Protein AF-A0A0N4ZGE1-F1 (afdb_monomer_lite)

Sequence (166 aa):
MYSKNNKDTIVAKNNFSHLYQQMIGQRRIVGFNDFKLVNLHYCNYTCSLEMRNKIKCYRSGYQNPNRCYECICPFPYTGDFCESFHGNTGYYYCPDREVIALNHEKLLYFSRPYQCFTLIRAINENDTIWVSVKVTWLSNRSPCSRGDNMFEVQYKKDHGVMGLCF

InterPro domains:
  IPR001506 Peptidase M12A [PS51864] (1-44)

Organism: Parastrongyloides trichosuri (NCBI:txid131310)

Radius of gyration: 18.35 Å; chains: 1; bounding box: 43×45×44 Å

Secondary structure (DSSP, 8-state):
---SSSS-SS---STTHHHHHHHTT--SS--HHHHHHHHHHHSTTSS-TTTTTTSPPPTT-EEETTEEEEEEPPTTEESTTS-EEPPPS-TTTSPPSEEE--SS-------SS-----EEE-SSTTPPPP-----------SS--SSSS--EE--SS-TTS--EE-

Foldseek 3Di:
DDDPVPDDPDFADDPPRVLVVQQPPDDPDDQLVVVVVVCCVPQQPLDDPVLRPPAAAPLQWDQDSVHSQATDEAPQFDDRRSPHGDDKPDVVQFFDQEAEADPDDDDGGHDDFIDHHHDYHYPDPPDDHDDDDDDAPFDDDGSFDDDTGWDFDDDDPRSSGTGRID

pLDDT: mean 92.55, std 4.7, range [64.69, 98.0]

Structure (mmCIF, N/CA/C/O backbone):
data_AF-A0A0N4ZGE1-F1
#
_entry.id   AF-A0A0N4ZGE1-F1
#
loop_
_atom_site.group_PDB
_atom_site.id
_atom_site.type_symbol
_atom_site.label_atom_id
_atom_site.label_alt_id
_atom_site.label_comp_id
_atom_site.label_asym_id
_atom_site.label_entity_id
_atom_site.label_seq_id
_atom_site.pdbx_PDB_ins_code
_atom_site.Cartn_x
_atom_site.Cartn_y
_atom_site.Cartn_z
_atom_site.occupancy
_atom_site.B_iso_or_equiv
_atom_site.auth_seq_id
_atom_site.auth_comp_id
_atom_site.auth_asym_id
_atom_site.auth_atom_id
_atom_site.pdbx_PDB_model_num
ATOM 1 N N . MET A 1 1 ? -12.496 -22.230 -9.422 1.00 64.69 1 MET A N 1
ATOM 2 C CA . MET A 1 1 ? -13.437 -21.709 -10.434 1.00 64.69 1 MET A CA 1
ATOM 3 C C . MET A 1 1 ? -13.980 -22.896 -11.195 1.00 64.69 1 MET A C 1
ATOM 5 O O . MET A 1 1 ? -13.201 -23.787 -11.504 1.00 64.69 1 MET A O 1
ATOM 9 N N . TYR A 1 2 ? -15.289 -22.943 -11.419 1.00 81.31 2 TYR A N 1
ATOM 10 C CA . TYR A 1 2 ? -15.923 -24.033 -12.155 1.00 81.31 2 TYR A CA 1
ATOM 11 C C . TYR A 1 2 ? -16.158 -23.567 -13.588 1.00 81.31 2 TYR A C 1
ATOM 13 O O . TYR A 1 2 ? -16.883 -22.600 -13.791 1.00 81.31 2 TYR A O 1
ATOM 21 N N . SER A 1 3 ? -15.537 -24.231 -14.561 1.00 91.56 3 SER A N 1
ATOM 22 C CA . SER A 1 3 ? -15.725 -23.957 -15.987 1.00 91.56 3 SER A CA 1
ATOM 23 C C . SER A 1 3 ? -16.209 -25.221 -16.683 1.00 91.56 3 SER A C 1
ATOM 25 O O . SER A 1 3 ? -15.667 -26.299 -16.456 1.00 91.56 3 SER A O 1
ATOM 27 N N . LYS A 1 4 ? -17.232 -25.096 -17.532 1.00 90.19 4 LYS A N 1
ATOM 28 C CA . LYS A 1 4 ? -17.777 -26.224 -18.304 1.00 90.19 4 LYS A CA 1
ATOM 29 C C . LYS A 1 4 ? -16.936 -26.543 -19.547 1.00 90.19 4 LYS A C 1
ATOM 31 O O . LYS A 1 4 ? -17.021 -27.641 -20.080 1.00 90.19 4 LYS A O 1
ATOM 36 N N . ASN A 1 5 ? -16.155 -25.579 -20.031 1.00 93.25 5 ASN A N 1
ATOM 37 C CA . ASN A 1 5 ? -15.433 -25.648 -21.305 1.00 93.25 5 ASN A CA 1
ATOM 38 C C . ASN A 1 5 ? -13.966 -25.199 -21.185 1.00 93.25 5 ASN A C 1
ATOM 40 O O . ASN A 1 5 ? -13.368 -24.813 -22.186 1.00 93.25 5 ASN A O 1
ATOM 44 N N . ASN A 1 6 ? -13.412 -25.207 -19.967 1.00 86.38 6 ASN A N 1
ATOM 45 C CA . ASN A 1 6 ? -12.057 -24.746 -19.638 1.00 86.38 6 ASN A CA 1
ATOM 46 C C . ASN A 1 6 ? -11.741 -23.290 -20.029 1.00 86.38 6 ASN A C 1
ATOM 48 O O . ASN A 1 6 ? -10.580 -22.895 -20.000 1.00 86.38 6 ASN A O 1
ATOM 52 N N . LYS A 1 7 ? -12.746 -22.474 -20.372 1.00 90.38 7 LYS A N 1
ATOM 53 C CA . LYS A 1 7 ? -12.568 -21.029 -20.565 1.00 90.38 7 LYS A CA 1
ATOM 54 C C . LYS A 1 7 ? -12.675 -20.297 -19.235 1.00 90.38 7 LYS A C 1
ATOM 56 O O . LYS A 1 7 ? -13.365 -20.767 -18.323 1.00 90.38 7 LYS A O 1
ATOM 61 N N . ASP A 1 8 ? -12.045 -19.129 -19.163 1.00 89.38 8 ASP A N 1
ATOM 62 C CA . ASP A 1 8 ? -12.188 -18.221 -18.031 1.00 89.38 8 ASP A CA 1
ATOM 63 C C . ASP A 1 8 ? -13.661 -17.865 -17.808 1.00 89.38 8 ASP A C 1
ATOM 65 O O . ASP A 1 8 ? -14.363 -17.416 -18.715 1.00 89.38 8 ASP A O 1
ATOM 69 N N . THR A 1 9 ? -14.132 -18.061 -16.577 1.00 93.19 9 THR A N 1
ATOM 70 C CA . THR A 1 9 ? -15.483 -17.662 -16.153 1.00 93.19 9 THR A CA 1
ATOM 71 C C . THR A 1 9 ? -15.503 -16.292 -15.485 1.00 93.19 9 THR A C 1
ATOM 73 O O . THR A 1 9 ? -16.560 -15.687 -15.343 1.00 93.19 9 THR A O 1
ATOM 76 N N . ILE A 1 10 ? -14.336 -15.808 -15.057 1.00 93.31 10 ILE A N 1
ATOM 77 C CA . ILE A 1 10 ? -14.117 -14.475 -14.498 1.00 93.31 10 ILE A CA 1
ATOM 78 C C . ILE A 1 10 ? -12.950 -13.877 -15.272 1.00 93.31 10 ILE A C 1
ATOM 80 O O . ILE A 1 10 ? -11.889 -14.493 -15.340 1.00 93.31 10 ILE A O 1
ATOM 84 N N . VAL A 1 11 ? -13.158 -12.697 -15.855 1.00 94.25 11 VAL A N 1
ATOM 85 C CA . VAL A 1 11 ? -12.166 -12.025 -16.697 1.00 94.25 11 VAL A CA 1
ATOM 86 C C . VAL A 1 11 ? -11.897 -10.629 -16.152 1.00 94.25 11 VAL A C 1
ATOM 88 O O . VAL A 1 11 ? -12.814 -9.812 -16.029 1.00 94.25 11 VAL A O 1
ATOM 91 N N . ALA A 1 12 ? -10.636 -10.348 -15.839 1.00 94.62 12 ALA A N 1
ATOM 92 C CA . ALA A 1 12 ? -10.167 -9.018 -15.491 1.00 94.62 12 ALA A CA 1
ATOM 93 C C . ALA A 1 12 ? -10.249 -8.085 -16.710 1.00 94.62 12 ALA A C 1
ATOM 95 O O . ALA A 1 12 ? -9.907 -8.457 -17.832 1.00 94.62 12 ALA A O 1
ATOM 96 N N . LYS A 1 13 ? -10.691 -6.844 -16.491 1.00 94.25 13 LYS A N 1
ATOM 97 C CA . LYS A 1 13 ? -10.825 -5.814 -17.534 1.00 94.25 13 LYS A CA 1
ATOM 98 C C . LYS A 1 13 ? -9.913 -4.620 -17.248 1.00 94.25 13 LYS A C 1
ATOM 100 O O . LYS A 1 13 ? -9.474 -4.440 -16.114 1.00 94.25 13 LYS A O 1
ATOM 105 N N . ASN A 1 14 ? -9.727 -3.773 -18.262 1.00 92.62 14 ASN A N 1
ATOM 106 C CA . ASN A 1 14 ? -8.955 -2.521 -18.237 1.00 92.62 14 ASN A CA 1
ATOM 107 C C . ASN A 1 14 ? -7.428 -2.716 -18.198 1.00 92.62 14 ASN A C 1
ATOM 109 O O . ASN A 1 14 ? -6.916 -3.802 -18.469 1.00 92.62 14 ASN A O 1
ATOM 113 N N . ASN A 1 15 ? -6.701 -1.630 -17.917 1.00 92.44 15 ASN A N 1
ATOM 114 C CA . ASN A 1 15 ? -5.241 -1.614 -17.859 1.00 92.44 15 ASN A CA 1
ATOM 115 C C . ASN A 1 15 ? -4.714 -2.702 -16.920 1.00 92.44 15 ASN A C 1
ATOM 117 O O . ASN A 1 15 ? -5.232 -2.888 -15.817 1.00 92.44 15 ASN A O 1
ATOM 121 N N . PHE A 1 16 ? -3.663 -3.388 -17.373 1.00 94.19 16 PHE A N 1
ATOM 122 C CA . PHE A 1 16 ? -3.015 -4.486 -16.652 1.00 94.19 16 PHE A CA 1
ATOM 123 C C . PHE A 1 16 ? -3.927 -5.699 -16.387 1.00 94.19 16 PHE A C 1
ATOM 125 O O . PHE A 1 16 ? -3.658 -6.486 -15.480 1.00 94.19 16 PHE A O 1
ATOM 132 N N . SER A 1 17 ? -4.986 -5.892 -17.187 1.00 94.88 17 SER A N 1
ATOM 133 C CA . SER A 1 17 ? -5.904 -7.037 -17.071 1.00 94.88 17 SER A CA 1
ATOM 134 C C . SER A 1 17 ? -5.193 -8.389 -17.042 1.00 94.88 17 SER A C 1
ATOM 136 O O . SER A 1 17 ? -5.579 -9.245 -16.259 1.00 94.88 17 SER A O 1
ATOM 138 N N . HIS A 1 18 ? -4.134 -8.576 -17.833 1.00 92.19 18 HIS A N 1
ATOM 139 C CA . HIS A 1 18 ? -3.357 -9.819 -17.854 1.00 92.19 18 HIS A CA 1
ATOM 140 C C . HIS A 1 18 ? -2.697 -10.136 -16.498 1.00 92.19 18 HIS A C 1
ATOM 142 O O . HIS A 1 18 ? -2.732 -11.287 -16.073 1.00 92.19 18 HIS A O 1
ATOM 148 N N . LEU A 1 19 ? -2.171 -9.129 -15.787 1.00 92.94 19 LEU A N 1
ATOM 149 C CA . LEU A 1 19 ? -1.622 -9.298 -14.433 1.00 92.94 19 LEU A CA 1
ATOM 150 C C . LEU A 1 19 ? -2.744 -9.544 -13.423 1.00 92.94 19 LEU A C 1
ATOM 152 O O . LEU A 1 19 ? -2.682 -10.478 -12.629 1.00 92.94 19 LEU A O 1
ATOM 156 N N . TYR A 1 20 ? -3.824 -8.760 -13.494 1.00 94.06 20 TYR A N 1
ATOM 157 C CA . TYR A 1 20 ? -4.969 -8.945 -12.603 1.00 94.06 20 TYR A CA 1
ATOM 158 C C . TYR A 1 20 ? -5.631 -10.315 -12.763 1.00 94.06 20 TYR A C 1
ATOM 160 O O . TYR A 1 20 ? -6.035 -10.910 -11.765 1.00 94.06 20 TYR A O 1
ATOM 168 N N . GLN A 1 21 ? -5.697 -10.849 -13.983 1.00 94.00 21 GLN A N 1
ATOM 169 C CA . GLN A 1 21 ? -6.219 -12.188 -14.251 1.00 94.00 21 GLN A CA 1
ATOM 170 C C . GLN A 1 21 ? -5.431 -13.253 -13.481 1.00 94.00 21 GLN A C 1
ATOM 172 O O . GLN A 1 21 ? -6.023 -14.177 -12.930 1.00 94.00 21 GLN A O 1
ATOM 177 N N . GLN A 1 22 ? -4.110 -13.088 -13.379 1.00 91.75 22 GLN A N 1
ATOM 178 C CA . GLN A 1 22 ? -3.232 -13.998 -12.645 1.00 91.75 22 GLN A CA 1
ATOM 179 C C . GLN A 1 22 ? -3.328 -13.842 -11.121 1.00 91.75 22 GLN A C 1
ATOM 181 O O . GLN A 1 22 ? -2.823 -14.701 -10.407 1.00 91.75 22 GLN A O 1
ATOM 186 N N . MET A 1 23 ? -3.964 -12.790 -10.599 1.00 92.56 23 MET A N 1
ATOM 187 C CA . MET A 1 23 ? -4.118 -12.556 -9.153 1.00 92.56 23 MET A CA 1
ATOM 188 C C . MET A 1 23 ? -5.442 -13.097 -8.587 1.00 92.56 23 MET A C 1
ATOM 190 O O . MET A 1 23 ? -5.555 -13.358 -7.386 1.00 92.56 23 MET A O 1
ATOM 194 N N . ILE A 1 24 ? -6.469 -13.247 -9.430 1.00 92.31 24 ILE A N 1
ATOM 195 C CA . ILE A 1 24 ? -7.812 -13.655 -8.998 1.00 92.31 24 ILE A CA 1
ATOM 196 C C . ILE A 1 24 ? -7.790 -15.094 -8.462 1.00 92.31 24 ILE A C 1
ATOM 198 O O . ILE A 1 24 ? -7.231 -16.005 -9.065 1.00 92.31 24 ILE A O 1
ATOM 202 N N . GLY A 1 25 ? -8.469 -15.316 -7.334 1.00 90.44 25 GLY A N 1
ATOM 203 C CA . GLY A 1 25 ? -8.665 -16.654 -6.769 1.00 90.44 25 GLY A CA 1
ATOM 204 C C . GLY A 1 25 ? -7.545 -17.144 -5.850 1.00 90.44 25 GLY A C 1
ATOM 205 O O . GLY A 1 25 ? -7.553 -18.319 -5.478 1.00 90.44 25 GLY A O 1
ATOM 206 N N . GLN A 1 26 ? -6.611 -16.273 -5.454 1.00 90.00 26 GLN A N 1
ATOM 207 C CA . GLN A 1 26 ? -5.633 -16.594 -4.415 1.00 90.00 26 GLN A CA 1
ATOM 208 C C . GLN A 1 26 ? -6.300 -16.942 -3.077 1.00 90.00 26 GLN A C 1
ATOM 210 O O . GLN A 1 26 ? -7.352 -16.408 -2.731 1.00 90.00 26 GLN A O 1
ATOM 215 N N . ARG A 1 27 ? -5.679 -17.866 -2.335 1.00 90.44 27 ARG A N 1
ATOM 216 C CA . ARG A 1 27 ? -6.163 -18.377 -1.037 1.00 90.44 27 ARG A CA 1
ATOM 217 C C . ARG A 1 27 ? -5.106 -18.296 0.066 1.00 90.44 27 ARG A C 1
ATOM 219 O O . ARG A 1 27 ? -5.261 -18.924 1.106 1.00 90.44 27 ARG A O 1
ATOM 226 N N . ARG A 1 28 ? -3.994 -17.602 -0.191 1.00 88.62 28 ARG A N 1
ATOM 227 C CA . ARG A 1 28 ? -2.846 -17.554 0.727 1.00 88.62 28 ARG A CA 1
ATOM 228 C C . ARG A 1 28 ? -3.053 -16.522 1.823 1.00 88.62 28 ARG A C 1
ATOM 230 O O . ARG A 1 28 ? -2.665 -16.761 2.959 1.00 88.62 28 ARG A O 1
ATOM 237 N N . ILE A 1 29 ? -3.663 -15.394 1.475 1.00 88.75 29 ILE A N 1
ATOM 238 C CA . ILE A 1 29 ? -3.946 -14.299 2.398 1.00 88.75 29 ILE A CA 1
ATOM 239 C C . ILE A 1 29 ? -5.396 -13.854 2.247 1.00 88.75 29 ILE A C 1
ATOM 241 O O . ILE A 1 29 ? -5.962 -13.899 1.158 1.00 88.75 29 ILE A O 1
ATOM 245 N N . VAL A 1 30 ? -6.013 -13.406 3.332 1.00 91.38 30 VAL A N 1
ATOM 246 C CA . VAL A 1 30 ? -7.328 -12.759 3.259 1.00 91.38 30 VAL A CA 1
ATOM 247 C C . VAL A 1 30 ? -7.140 -11.323 2.763 1.00 91.38 30 VAL A C 1
ATOM 249 O O . VAL A 1 30 ? -6.162 -10.662 3.123 1.00 91.38 30 VAL A O 1
ATOM 252 N N . GLY A 1 31 ? -8.057 -10.835 1.925 1.00 93.00 31 GLY A N 1
ATOM 253 C CA . GLY A 1 31 ? -8.032 -9.454 1.460 1.00 93.00 31 GLY A CA 1
ATOM 254 C C . GLY A 1 31 ? -8.245 -8.480 2.618 1.00 93.00 31 GLY A C 1
ATOM 255 O O . GLY A 1 31 ? -9.150 -8.649 3.434 1.00 93.00 31 GLY A O 1
ATOM 256 N N . PHE A 1 32 ? -7.434 -7.424 2.687 1.00 96.38 32 PHE A N 1
ATOM 257 C CA . PHE A 1 32 ? -7.574 -6.414 3.740 1.00 96.38 32 PHE A CA 1
ATOM 258 C C . PHE A 1 32 ? -8.968 -5.770 3.733 1.00 96.38 32 PHE A C 1
ATOM 260 O O . PHE A 1 32 ? -9.580 -5.609 4.787 1.00 96.38 32 PHE A O 1
ATOM 267 N N . ASN A 1 33 ? -9.495 -5.461 2.544 1.00 96.38 33 ASN A N 1
ATOM 268 C CA . ASN A 1 33 ? -10.833 -4.894 2.399 1.00 96.38 33 ASN A CA 1
ATOM 269 C C . ASN A 1 33 ? -11.952 -5.872 2.797 1.00 96.38 33 ASN A C 1
ATOM 271 O O . ASN A 1 33 ? -12.984 -5.413 3.279 1.00 96.38 33 ASN A O 1
ATOM 275 N N . ASP A 1 34 ? -11.740 -7.187 2.683 1.00 95.69 34 ASP A N 1
ATOM 276 C CA . ASP A 1 34 ? -12.707 -8.185 3.160 1.00 95.69 34 ASP A CA 1
ATOM 277 C C . ASP A 1 34 ? -12.787 -8.146 4.691 1.00 95.69 34 ASP A C 1
ATOM 279 O O . ASP A 1 34 ? -13.869 -8.008 5.262 1.00 95.69 34 ASP A O 1
ATOM 283 N N . PHE A 1 35 ? -11.632 -8.159 5.370 1.00 95.38 35 PHE A N 1
ATOM 284 C CA . PHE A 1 35 ? -11.577 -8.002 6.827 1.00 95.38 35 PHE A CA 1
ATOM 285 C C . PHE A 1 35 ? -12.137 -6.658 7.291 1.00 95.38 35 PHE A C 1
ATOM 287 O O . PHE A 1 35 ? -12.873 -6.603 8.276 1.00 95.38 35 PHE A O 1
ATOM 294 N N . LYS A 1 36 ? -11.814 -5.574 6.581 1.00 97.00 36 LYS A N 1
ATOM 295 C CA . LYS A 1 36 ? -12.354 -4.242 6.858 1.00 97.00 36 LYS A CA 1
ATOM 296 C C . LYS A 1 36 ? -13.875 -4.231 6.751 1.00 97.00 36 LYS A C 1
ATOM 298 O O . LYS A 1 36 ? -14.527 -3.716 7.650 1.00 97.00 36 LYS A O 1
ATOM 303 N N . LEU A 1 37 ? -14.443 -4.809 5.691 1.00 97.00 37 LEU A N 1
ATOM 304 C CA . LEU A 1 37 ? -15.890 -4.864 5.490 1.00 97.00 37 LEU A CA 1
ATOM 305 C C . LEU A 1 37 ? -16.583 -5.619 6.630 1.00 97.00 37 LEU A C 1
ATOM 307 O O . LEU A 1 37 ? -17.542 -5.109 7.203 1.00 97.00 37 LEU A O 1
ATOM 311 N N . VAL A 1 38 ? -16.066 -6.795 6.995 1.00 96.88 38 VAL A N 1
ATOM 312 C CA . VAL A 1 38 ? -16.603 -7.601 8.104 1.00 96.88 38 VAL A CA 1
ATOM 313 C C . VAL A 1 38 ? -16.532 -6.828 9.425 1.00 96.88 38 VAL A C 1
ATOM 315 O O . VAL A 1 38 ? -17.534 -6.733 10.131 1.00 96.88 38 VAL A O 1
ATOM 318 N N . ASN A 1 39 ? -15.389 -6.213 9.742 1.00 95.94 39 ASN A N 1
ATOM 319 C CA . ASN A 1 39 ? -15.230 -5.441 10.978 1.00 95.94 39 ASN A CA 1
ATOM 320 C C . ASN A 1 39 ? -16.126 -4.198 11.019 1.00 95.94 39 ASN A C 1
ATOM 322 O O . ASN A 1 39 ? -16.717 -3.907 12.054 1.00 95.94 39 ASN A O 1
ATOM 326 N N . LEU A 1 40 ? -16.281 -3.482 9.907 1.00 94.31 40 LEU A N 1
ATOM 327 C CA . LEU A 1 40 ? -17.201 -2.345 9.835 1.00 94.31 40 LEU A CA 1
ATOM 328 C C . LEU A 1 40 ? -18.671 -2.770 9.909 1.00 94.31 40 LEU A C 1
ATOM 330 O O . LEU A 1 40 ? -19.514 -1.957 10.270 1.00 94.31 40 LEU A O 1
ATOM 334 N N . HIS A 1 41 ? -18.999 -4.018 9.579 1.00 96.56 41 HIS A N 1
ATOM 335 C CA . HIS A 1 41 ? -20.363 -4.515 9.707 1.00 96.56 41 HIS A CA 1
ATOM 336 C C . HIS A 1 41 ? -20.684 -4.952 11.142 1.00 96.56 41 HIS A C 1
ATOM 338 O O . HIS A 1 41 ? -21.708 -4.551 11.689 1.00 96.56 41 HIS A O 1
ATOM 344 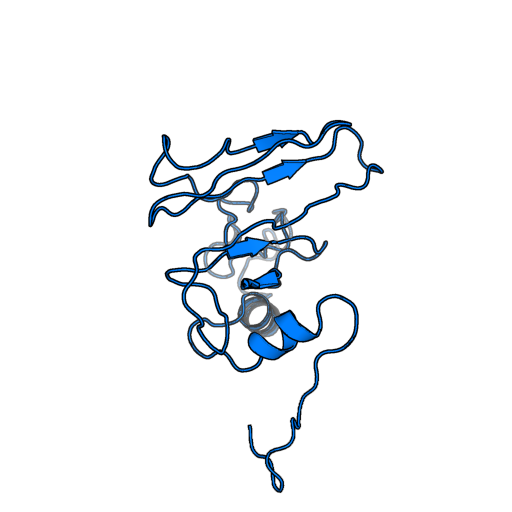N N . TYR A 1 42 ? -19.801 -5.733 11.771 1.00 96.44 42 TYR A N 1
ATOM 345 C CA . TYR A 1 42 ? -20.078 -6.348 13.075 1.00 96.44 42 TYR A CA 1
ATOM 346 C C . TYR A 1 42 ? -19.501 -5.587 14.276 1.00 96.44 42 TYR A C 1
ATOM 348 O O . TYR A 1 42 ? -20.043 -5.688 15.372 1.00 96.44 42 TYR A O 1
ATOM 356 N N . CYS A 1 43 ? -18.430 -4.812 14.092 1.00 95.31 43 CYS A N 1
ATOM 357 C CA . CYS A 1 43 ? -17.636 -4.244 15.190 1.00 95.31 43 CYS A CA 1
ATOM 358 C C . CYS A 1 43 ? -17.631 -2.704 15.219 1.00 95.31 43 CYS A C 1
ATOM 360 O O . CYS A 1 43 ? -16.902 -2.096 16.001 1.00 95.31 43 CYS A O 1
ATOM 362 N N . ASN A 1 44 ? -18.444 -2.044 14.389 1.00 88.94 44 ASN A N 1
ATOM 363 C CA . ASN A 1 44 ? -18.446 -0.578 14.257 1.00 88.94 44 ASN A CA 1
ATOM 364 C C . ASN A 1 44 ? -18.816 0.166 15.554 1.00 88.94 44 ASN A C 1
ATOM 366 O O . ASN A 1 44 ? -18.514 1.345 15.715 1.00 88.94 44 ASN A O 1
ATOM 370 N N . TYR A 1 45 ? -19.489 -0.521 16.478 1.00 92.81 45 TYR A N 1
ATOM 371 C CA . TYR A 1 45 ? -19.977 0.036 17.740 1.00 92.81 45 TYR A CA 1
ATOM 372 C C . TYR A 1 45 ? -19.207 -0.463 18.968 1.00 92.81 45 TYR A C 1
ATOM 374 O O . TYR A 1 45 ? -19.588 -0.124 20.085 1.00 92.81 45 TYR A O 1
ATOM 382 N N . THR A 1 46 ? -18.132 -1.239 18.780 1.00 94.62 46 THR A N 1
ATOM 383 C CA . THR A 1 46 ? -17.324 -1.773 19.889 1.00 94.62 46 THR A CA 1
ATOM 384 C C . THR A 1 46 ? -16.592 -0.662 20.640 1.00 94.62 46 THR A C 1
ATOM 386 O O . THR A 1 46 ? -16.483 -0.696 21.863 1.00 94.62 46 THR A O 1
ATOM 389 N N . CYS A 1 47 ? -16.136 0.366 19.924 1.00 94.69 47 CYS A N 1
ATOM 390 C CA . CYS A 1 47 ? -15.544 1.546 20.540 1.00 94.69 47 CYS A CA 1
ATOM 391 C C . CYS A 1 47 ? -16.606 2.453 21.176 1.00 94.69 47 CYS A C 1
ATOM 393 O O . CYS A 1 47 ? -17.707 2.638 20.637 1.00 94.69 47 CYS A O 1
ATOM 395 N N . SER A 1 48 ? -16.250 3.072 22.308 1.00 93.81 48 SER A N 1
ATOM 396 C CA . SER A 1 48 ? -17.124 4.022 23.001 1.00 93.81 48 SER A CA 1
ATOM 397 C C . SER A 1 48 ? -17.556 5.159 22.068 1.00 93.81 48 SER A C 1
ATOM 399 O O . SER A 1 48 ? -16.844 5.522 21.129 1.00 93.81 48 SER A O 1
ATOM 401 N N . LEU A 1 49 ? -18.738 5.733 22.321 1.00 91.12 49 LEU A N 1
ATOM 402 C CA . LEU A 1 49 ? -19.260 6.876 21.554 1.00 91.12 49 LEU A CA 1
ATOM 403 C C . LEU A 1 49 ? -18.238 8.011 21.447 1.00 91.12 49 LEU A C 1
ATOM 405 O O . LEU A 1 49 ? -18.102 8.622 20.392 1.00 91.12 49 LEU A O 1
ATOM 409 N N . GLU A 1 50 ? -17.501 8.251 22.527 1.00 89.50 50 GLU A N 1
ATOM 410 C CA . GLU A 1 50 ? -16.496 9.304 22.609 1.00 89.50 50 GLU A CA 1
ATOM 411 C C . GLU A 1 50 ? -15.267 9.034 21.744 1.00 89.50 50 GLU A C 1
ATOM 413 O O . GLU A 1 50 ? -14.646 9.995 21.304 1.00 89.50 50 GLU A O 1
ATOM 418 N N . MET A 1 51 ? -14.923 7.764 21.492 1.00 86.06 51 MET A N 1
ATOM 419 C CA . MET A 1 51 ? -13.724 7.364 20.741 1.00 86.06 51 MET A CA 1
ATOM 420 C C . MET A 1 51 ? -13.993 7.005 19.282 1.00 86.06 51 MET A C 1
ATOM 422 O O . MET A 1 51 ? -13.067 6.996 18.464 1.00 86.06 51 MET A O 1
ATOM 426 N N . ARG A 1 52 ? -15.245 6.721 18.922 1.00 88.56 52 ARG A N 1
ATOM 427 C CA . ARG A 1 52 ? -15.613 6.440 17.533 1.00 88.56 52 ARG A CA 1
ATOM 428 C C . ARG A 1 52 ? -15.234 7.606 16.626 1.00 88.56 52 ARG A C 1
ATOM 430 O O . ARG A 1 52 ? -15.597 8.751 16.887 1.00 88.56 52 ARG A O 1
ATOM 437 N N . ASN A 1 53 ? -14.517 7.301 15.545 1.00 84.19 53 ASN A N 1
ATOM 438 C CA . ASN A 1 53 ? -14.090 8.267 14.524 1.00 84.19 53 ASN A CA 1
ATOM 439 C C . ASN A 1 53 ? -13.238 9.445 15.044 1.00 84.19 53 ASN A C 1
ATOM 441 O O . ASN A 1 53 ? -13.095 10.446 14.343 1.00 84.19 53 ASN A O 1
ATOM 445 N N . LYS A 1 54 ? -12.667 9.359 16.255 1.00 89.81 54 LYS A N 1
ATOM 446 C CA . LYS A 1 54 ? -11.760 10.396 16.781 1.00 89.81 54 LYS A CA 1
ATOM 447 C C . LYS A 1 54 ? -10.369 10.333 16.175 1.00 89.81 54 LYS A C 1
ATOM 449 O O . LYS A 1 54 ? -9.731 11.368 16.014 1.00 89.81 54 LYS A O 1
ATOM 454 N N . ILE A 1 55 ? -9.905 9.129 15.860 1.00 94.50 55 ILE A N 1
ATOM 455 C CA . ILE A 1 55 ? -8.604 8.919 15.235 1.00 94.5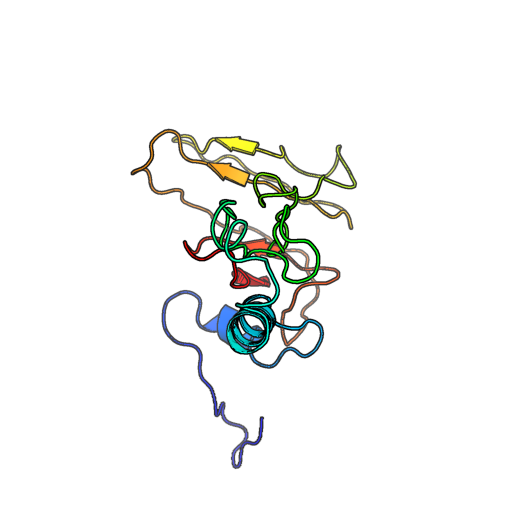0 55 ILE A CA 1
ATOM 456 C C . ILE A 1 55 ? -8.746 8.902 13.716 1.00 94.50 55 ILE A C 1
ATOM 458 O O . ILE A 1 55 ? -9.748 8.439 13.167 1.00 94.50 55 ILE A O 1
ATOM 462 N N . LYS A 1 56 ? -7.717 9.390 13.027 1.00 95.75 56 LYS A N 1
ATOM 463 C CA . LYS A 1 56 ? -7.635 9.344 11.569 1.00 95.75 56 LYS A CA 1
ATOM 464 C C . LYS A 1 56 ? -6.731 8.192 11.159 1.00 95.75 56 LYS A C 1
ATOM 466 O O . LYS A 1 56 ?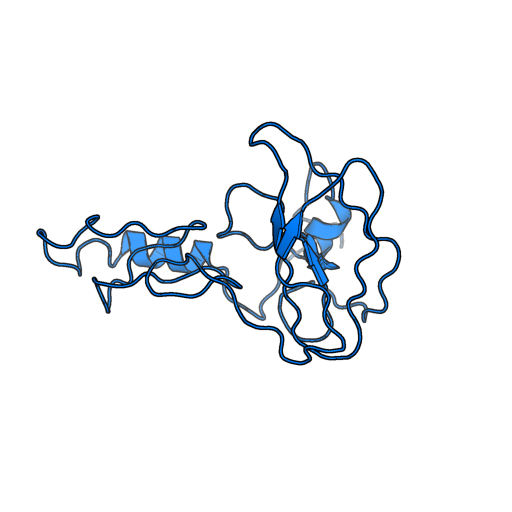 -5.544 8.231 11.444 1.00 95.75 56 LYS A O 1
ATOM 471 N N . CYS A 1 57 ? -7.278 7.219 10.436 1.00 96.75 57 CYS A N 1
ATOM 472 C CA . CYS A 1 57 ? -6.484 6.153 9.831 1.00 96.75 57 CYS A CA 1
ATOM 473 C C . CYS A 1 57 ? -6.072 6.540 8.408 1.00 96.75 57 CYS A C 1
ATOM 475 O O . CYS A 1 57 ? -6.918 6.753 7.534 1.00 96.75 57 CYS A O 1
ATOM 477 N N . TYR A 1 58 ? -4.769 6.644 8.167 1.00 97.06 58 TYR A N 1
ATOM 478 C CA . TYR A 1 58 ? -4.203 6.924 6.853 1.00 97.06 58 TYR A CA 1
ATOM 479 C C . TYR A 1 58 ? -4.206 5.676 5.963 1.00 97.06 58 TYR A C 1
ATOM 481 O O . TYR A 1 58 ? -4.494 4.564 6.406 1.00 97.06 58 TYR A O 1
ATOM 489 N N . ARG A 1 59 ? -3.909 5.873 4.670 1.00 95.88 59 ARG A N 1
ATOM 490 C CA . ARG A 1 59 ? -3.687 4.789 3.695 1.00 95.88 59 ARG A CA 1
ATOM 491 C C . ARG A 1 59 ? -4.802 3.738 3.692 1.00 95.88 59 ARG A C 1
ATOM 493 O O . ARG A 1 59 ? -4.531 2.553 3.619 1.00 95.88 59 ARG A O 1
ATOM 500 N N . SER A 1 60 ? -6.059 4.172 3.770 1.00 96.94 60 SER A N 1
ATOM 501 C CA . SER A 1 60 ? -7.239 3.291 3.794 1.00 96.94 60 SER A CA 1
ATOM 502 C C . SER A 1 60 ? -7.366 2.361 5.009 1.00 96.94 60 SER A C 1
ATOM 504 O O . SER A 1 60 ? -8.226 1.472 4.993 1.00 96.94 60 SER A O 1
ATOM 506 N N . GLY A 1 61 ? -6.594 2.586 6.076 1.00 97.31 61 GLY A N 1
ATOM 507 C CA . GLY A 1 61 ? -6.770 1.912 7.362 1.00 97.31 61 GLY A CA 1
ATOM 508 C C . GLY A 1 61 ? -8.159 2.126 7.973 1.00 97.31 61 GLY A C 1
ATOM 509 O O . GLY A 1 61 ? -8.967 2.925 7.486 1.00 97.31 61 GLY A O 1
ATOM 510 N N . TYR A 1 62 ? -8.454 1.389 9.039 1.00 96.56 62 TYR A N 1
ATOM 511 C CA . TYR A 1 62 ? -9.682 1.556 9.824 1.00 96.56 62 TYR A CA 1
ATOM 512 C C . TYR A 1 62 ? -9.402 1.377 11.313 1.00 96.56 62 TYR A C 1
ATOM 514 O O . TYR A 1 62 ? -8.441 0.707 11.682 1.00 96.56 62 TYR A O 1
ATOM 522 N N . GLN A 1 63 ? -10.225 1.999 12.158 1.00 96.44 63 GLN A N 1
ATOM 523 C CA . GLN A 1 63 ? -10.064 1.950 13.611 1.00 96.44 63 GLN A CA 1
ATOM 524 C C . GLN A 1 63 ? -10.103 0.498 14.093 1.00 96.44 63 GLN A C 1
ATOM 526 O O . GLN A 1 63 ? -10.988 -0.264 13.695 1.00 96.44 63 GLN A O 1
ATOM 531 N N . ASN A 1 64 ? -9.141 0.113 14.931 1.00 96.81 64 ASN A N 1
ATOM 532 C CA . ASN A 1 64 ? -9.096 -1.227 15.491 1.00 96.81 64 ASN A CA 1
ATOM 533 C C . ASN A 1 64 ? -10.235 -1.384 16.516 1.00 96.81 64 ASN A C 1
ATOM 535 O O . ASN A 1 64 ? -10.210 -0.718 17.554 1.00 96.81 64 ASN A O 1
ATOM 539 N N . PRO A 1 65 ? -11.223 -2.268 16.280 1.00 95.50 65 PRO A N 1
ATOM 540 C CA . PRO A 1 65 ? -12.355 -2.418 17.192 1.00 95.50 65 PRO A CA 1
ATOM 541 C C . PRO A 1 65 ? -11.950 -2.984 18.559 1.00 95.50 65 PRO A C 1
ATOM 543 O O . PRO A 1 65 ? -12.666 -2.779 19.533 1.00 95.50 65 PRO A O 1
ATOM 546 N N . ASN A 1 66 ? -10.802 -3.664 18.645 1.00 95.12 66 ASN A N 1
ATOM 547 C CA . ASN A 1 66 ? -10.270 -4.207 19.897 1.00 95.12 66 ASN A CA 1
ATOM 548 C C . ASN A 1 66 ? -9.350 -3.216 20.625 1.00 95.12 66 ASN A C 1
ATOM 550 O O . ASN A 1 66 ? -9.037 -3.414 21.798 1.00 95.12 66 ASN A O 1
ATOM 554 N N . ARG A 1 67 ? -8.876 -2.174 19.931 1.00 95.94 67 ARG A N 1
ATOM 555 C CA . ARG A 1 67 ? -7.940 -1.172 20.453 1.00 95.94 67 ARG A CA 1
ATOM 556 C C . ARG A 1 67 ? -8.252 0.189 19.843 1.00 95.94 67 ARG A C 1
ATOM 558 O O . ARG A 1 67 ? -7.613 0.641 18.904 1.00 95.94 67 ARG A O 1
ATOM 565 N N . CYS A 1 68 ? -9.247 0.861 20.403 1.00 95.38 68 CYS A N 1
ATOM 566 C CA . CYS A 1 68 ? -9.854 2.055 19.810 1.00 95.38 68 CYS A CA 1
ATOM 567 C C . CYS A 1 68 ? -8.924 3.268 19.613 1.00 95.38 68 CYS A C 1
ATOM 569 O O . CYS A 1 68 ? -9.342 4.240 18.986 1.00 95.38 68 CYS A O 1
ATOM 571 N N . TYR A 1 69 ? -7.695 3.233 20.130 1.00 95.88 69 TYR A N 1
ATOM 572 C CA . TYR A 1 69 ? -6.694 4.295 19.988 1.00 95.88 69 TYR A CA 1
ATOM 573 C C . TYR A 1 69 ? -5.696 4.057 18.845 1.00 95.88 69 TYR A C 1
ATOM 575 O O . TYR A 1 69 ? -4.842 4.903 18.613 1.00 95.88 69 TYR A O 1
ATOM 583 N N . GLU A 1 70 ? -5.823 2.948 18.114 1.00 96.75 70 GLU A N 1
ATOM 584 C CA . GLU A 1 70 ? -4.974 2.601 16.971 1.00 96.75 70 GLU A CA 1
ATOM 585 C C . GLU A 1 70 ? -5.814 2.122 15.773 1.00 96.75 70 GLU A C 1
ATOM 587 O O . GLU A 1 70 ? -7.016 1.838 15.863 1.00 96.75 70 GLU A O 1
ATOM 592 N N . CYS A 1 71 ? -5.161 2.031 14.623 1.00 97.75 71 CYS A N 1
ATOM 593 C CA . CYS A 1 71 ? -5.720 1.584 13.362 1.00 97.75 71 CYS A CA 1
ATOM 594 C C . CYS A 1 71 ? -5.204 0.190 12.992 1.00 97.75 71 CYS A C 1
ATOM 596 O O . CYS A 1 71 ? -4.050 -0.161 13.222 1.00 97.75 71 CYS A O 1
ATOM 598 N N . ILE A 1 72 ? -6.048 -0.586 12.317 1.00 97.62 72 ILE A N 1
ATOM 599 C CA . ILE A 1 72 ? -5.602 -1.737 11.536 1.00 97.62 72 ILE A CA 1
ATOM 600 C C . ILE A 1 72 ? -5.173 -1.215 10.163 1.00 97.62 72 ILE A C 1
ATOM 602 O O . ILE A 1 72 ? -5.967 -0.607 9.432 1.00 97.62 72 ILE A O 1
ATOM 606 N N . CYS A 1 73 ? -3.912 -1.462 9.814 1.00 98.00 73 CYS A N 1
ATOM 607 C CA . CYS A 1 73 ? -3.284 -0.925 8.613 1.00 98.00 73 CYS A CA 1
ATOM 608 C C . CYS A 1 73 ? -3.238 -1.939 7.468 1.00 98.00 73 CYS A C 1
ATOM 610 O O . CYS A 1 73 ? -2.962 -3.120 7.697 1.00 98.00 73 CYS A O 1
ATOM 612 N N . PRO A 1 74 ? -3.486 -1.509 6.218 1.00 97.12 74 PRO A N 1
ATOM 613 C CA . PRO A 1 74 ? -3.232 -2.366 5.076 1.00 97.12 74 PRO A CA 1
ATOM 614 C C . PRO A 1 74 ? -1.734 -2.528 4.871 1.00 97.12 74 PRO A C 1
ATOM 616 O O . PRO A 1 74 ? -0.973 -1.574 4.981 1.00 97.12 74 PRO A O 1
ATOM 619 N N . PHE A 1 75 ? -1.301 -3.730 4.509 1.00 95.12 75 PHE A N 1
ATOM 620 C CA . PHE A 1 75 ? 0.106 -3.972 4.208 1.00 95.12 75 PHE A CA 1
ATOM 621 C C . PHE A 1 75 ? 0.568 -3.156 2.975 1.00 95.12 75 PHE A C 1
ATOM 623 O O . PHE A 1 75 ? -0.180 -3.099 1.986 1.00 95.12 75 PHE A O 1
ATOM 630 N N . PRO A 1 76 ? 1.787 -2.571 2.996 1.00 94.94 76 PRO A N 1
ATOM 631 C CA . PRO A 1 76 ? 2.836 -2.698 4.023 1.00 94.94 76 PRO A CA 1
ATOM 632 C C . PRO A 1 76 ? 2.848 -1.572 5.077 1.00 94.94 76 PRO A C 1
ATOM 634 O O . PRO A 1 76 ? 3.880 -1.339 5.708 1.00 94.94 76 PRO A O 1
ATOM 637 N N . TYR A 1 77 ? 1.749 -0.836 5.243 1.00 97.25 77 TYR A N 1
ATOM 638 C CA . TYR A 1 77 ? 1.676 0.302 6.159 1.00 97.25 77 TYR A CA 1
ATOM 639 C C . TYR A 1 77 ? 1.628 -0.134 7.626 1.00 97.25 77 TYR A C 1
ATOM 641 O O . TYR A 1 77 ? 1.074 -1.178 7.969 1.00 97.25 77 TYR A O 1
ATOM 649 N N . THR A 1 78 ? 2.219 0.688 8.488 1.00 97.19 78 THR A N 1
ATOM 650 C CA . THR A 1 78 ? 2.404 0.451 9.925 1.00 97.19 78 THR A CA 1
ATOM 651 C C . THR A 1 78 ? 2.254 1.763 10.704 1.00 97.19 78 THR A C 1
ATOM 653 O O . THR A 1 78 ? 2.124 2.832 10.105 1.00 97.19 78 THR A O 1
ATOM 656 N N . GLY A 1 79 ? 2.343 1.688 12.034 1.00 97.50 79 GLY A N 1
ATOM 657 C CA . GLY A 1 79 ? 2.124 2.822 12.936 1.00 97.50 79 GLY A CA 1
ATOM 658 C C . GLY A 1 79 ? 0.685 2.868 13.440 1.00 97.50 79 GLY A C 1
ATOM 659 O O . GLY A 1 79 ? -0.203 2.271 12.826 1.00 97.50 79 GLY A O 1
ATOM 660 N N . ASP A 1 80 ? 0.459 3.568 14.549 1.00 97.50 80 ASP A N 1
ATOM 661 C CA . ASP A 1 80 ? -0.845 3.595 15.227 1.00 97.50 80 ASP A CA 1
ATOM 662 C C . ASP A 1 80 ? -1.942 4.192 14.339 1.00 97.50 80 ASP A C 1
ATOM 664 O O . ASP A 1 80 ? -3.116 3.867 14.500 1.00 97.50 80 ASP A O 1
ATOM 668 N N . PHE A 1 81 ? -1.570 5.018 13.356 1.00 97.88 81 PHE A N 1
ATOM 669 C CA . PHE A 1 81 ? -2.490 5.663 12.425 1.00 97.88 81 PHE A CA 1
ATOM 670 C C . PHE A 1 81 ? -2.229 5.288 10.961 1.00 97.88 81 PHE A C 1
ATOM 672 O O . PHE A 1 81 ? -2.836 5.877 10.064 1.00 97.88 81 PHE A O 1
ATOM 679 N N . CYS A 1 82 ? -1.387 4.286 10.688 1.00 97.94 82 CYS A N 1
ATOM 680 C CA . CYS A 1 82 ? -0.974 3.875 9.337 1.00 97.94 82 CYS A CA 1
ATOM 681 C C . CYS A 1 82 ? -0.193 4.953 8.562 1.00 97.94 82 CYS A C 1
ATOM 683 O O . CYS A 1 82 ? -0.282 5.055 7.334 1.00 97.94 82 CYS A O 1
ATOM 685 N N . GLU A 1 83 ? 0.543 5.794 9.285 1.00 96.56 83 GLU A N 1
ATOM 686 C CA . GLU A 1 83 ? 1.375 6.878 8.760 1.00 96.56 83 GLU A CA 1
ATOM 687 C C . GLU A 1 83 ? 2.753 6.408 8.271 1.00 96.56 83 GLU A C 1
ATOM 689 O O . GLU A 1 83 ? 3.387 7.090 7.464 1.00 96.56 83 GLU A O 1
ATOM 694 N N . SER A 1 84 ? 3.187 5.230 8.722 1.00 96.25 84 SER A N 1
ATOM 695 C CA . SER A 1 84 ? 4.481 4.624 8.411 1.00 96.25 84 SER A CA 1
ATOM 696 C C . SER A 1 84 ? 4.319 3.380 7.529 1.00 96.25 84 SER A C 1
ATOM 698 O O . SER A 1 84 ? 3.215 3.001 7.137 1.00 96.25 84 SER A O 1
ATOM 700 N N . PHE A 1 85 ? 5.428 2.729 7.186 1.00 96.12 85 PHE A N 1
ATOM 701 C CA . 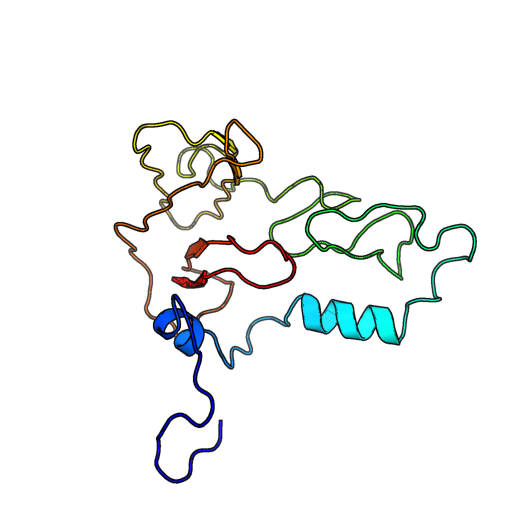PHE A 1 85 ? 5.443 1.430 6.513 1.00 96.12 85 PHE A CA 1
ATOM 702 C C . PHE A 1 85 ? 6.637 0.600 6.978 1.00 96.12 85 PHE A C 1
ATOM 704 O O . PHE A 1 85 ? 7.604 1.145 7.528 1.00 96.12 85 PHE A O 1
ATOM 711 N N . HIS A 1 86 ? 6.569 -0.711 6.748 1.00 94.38 86 HIS A N 1
ATOM 712 C CA . HIS A 1 86 ? 7.614 -1.653 7.137 1.00 94.38 86 HIS A CA 1
ATOM 713 C C . HIS A 1 86 ? 9.020 -1.193 6.717 1.00 94.38 86 HIS A C 1
ATOM 715 O O . HIS A 1 86 ? 9.234 -0.590 5.662 1.00 94.38 86 HIS A O 1
ATOM 721 N N . GLY A 1 87 ? 9.991 -1.471 7.587 1.00 90.06 87 GLY A N 1
ATOM 722 C CA . GLY A 1 87 ? 11.404 -1.260 7.300 1.00 90.06 87 GLY A CA 1
ATOM 723 C C . GLY A 1 87 ? 11.959 -2.302 6.332 1.00 90.06 87 GLY A C 1
ATOM 724 O O . GLY A 1 87 ? 11.389 -3.375 6.149 1.00 90.06 87 GLY A O 1
ATOM 725 N N . ASN A 1 88 ? 13.109 -1.979 5.747 1.00 91.00 88 ASN A N 1
ATOM 726 C CA . ASN A 1 88 ? 13.840 -2.885 4.870 1.00 91.00 88 ASN A CA 1
ATOM 727 C C . ASN A 1 88 ? 14.660 -3.876 5.705 1.00 91.00 88 ASN A C 1
ATOM 729 O O . ASN A 1 88 ? 15.417 -3.458 6.580 1.00 91.00 88 ASN A O 1
ATOM 733 N N . THR A 1 89 ? 14.571 -5.175 5.413 1.00 86.38 89 THR A N 1
ATOM 734 C CA . THR A 1 89 ? 15.333 -6.209 6.147 1.00 86.38 89 THR A CA 1
ATOM 735 C C . THR A 1 89 ? 16.785 -6.351 5.673 1.00 86.38 89 THR A C 1
ATOM 737 O O . THR A 1 89 ? 17.577 -7.022 6.326 1.00 86.38 89 THR A O 1
ATOM 740 N N . GLY A 1 90 ? 17.147 -5.751 4.535 1.00 80.94 90 GLY A N 1
ATOM 741 C CA . GLY A 1 90 ? 18.491 -5.813 3.954 1.00 80.94 90 GLY A CA 1
ATOM 742 C C . GLY A 1 90 ? 18.931 -4.458 3.421 1.00 80.94 90 GLY A C 1
ATOM 743 O O . GLY A 1 90 ? 18.937 -4.256 2.213 1.00 80.94 90 GLY A O 1
ATOM 744 N N . TYR A 1 91 ? 19.283 -3.534 4.320 1.00 75.69 91 TYR A N 1
ATOM 745 C CA . TYR A 1 91 ? 19.527 -2.115 4.011 1.00 75.69 91 TYR A CA 1
ATOM 746 C C . TYR A 1 91 ? 20.432 -1.876 2.787 1.00 75.69 91 TYR A C 1
ATOM 748 O O . TYR A 1 91 ? 20.110 -1.035 1.961 1.00 75.69 91 TYR A O 1
ATOM 756 N N . TYR A 1 92 ? 21.505 -2.657 2.619 1.00 84.69 92 TYR A N 1
ATOM 757 C CA . TYR A 1 92 ? 22.442 -2.521 1.490 1.00 84.69 92 TYR A CA 1
ATOM 758 C C . TYR A 1 92 ? 21.924 -3.050 0.140 1.00 84.69 92 TYR A C 1
ATOM 760 O O . TYR A 1 92 ? 22.523 -2.774 -0.894 1.00 84.69 92 TYR A O 1
ATOM 768 N N . TYR A 1 93 ? 20.851 -3.841 0.142 1.00 89.31 93 TYR A N 1
ATOM 769 C CA . TYR A 1 93 ? 20.313 -4.538 -1.036 1.00 89.31 93 TYR A CA 1
ATOM 770 C C . TYR A 1 93 ? 18.913 -4.064 -1.435 1.00 89.31 93 TYR A C 1
ATOM 772 O O . TYR A 1 93 ? 18.412 -4.449 -2.498 1.00 89.31 93 TYR A O 1
ATOM 780 N N . CYS A 1 94 ? 18.299 -3.248 -0.580 1.00 94.12 94 CYS A N 1
ATOM 781 C CA . CYS A 1 94 ? 17.062 -2.543 -0.851 1.00 94.12 94 CYS A CA 1
ATOM 782 C C . CYS A 1 94 ? 17.367 -1.117 -1.334 1.00 94.12 94 CYS A C 1
ATOM 784 O O . CYS A 1 94 ? 18.334 -0.513 -0.870 1.00 94.12 94 CYS A O 1
ATOM 786 N N . PRO A 1 95 ? 16.531 -0.548 -2.214 1.00 94.38 95 PRO A N 1
ATOM 787 C CA . PRO A 1 95 ? 16.658 0.850 -2.592 1.00 94.38 95 PRO A CA 1
ATOM 788 C C . PRO A 1 95 ? 16.293 1.788 -1.431 1.00 94.38 95 PRO A C 1
ATOM 790 O O . PRO A 1 95 ? 15.773 1.360 -0.392 1.00 94.38 95 PRO A O 1
ATOM 793 N N . ASP A 1 96 ? 16.537 3.085 -1.645 1.00 93.50 96 ASP A N 1
ATOM 794 C CA . ASP A 1 96 ? 16.110 4.150 -0.736 1.00 93.50 96 ASP A CA 1
ATOM 795 C C . ASP A 1 96 ? 14.633 3.974 -0.353 1.00 93.50 96 ASP A C 1
ATOM 797 O O . ASP A 1 96 ? 13.774 3.677 -1.192 1.00 93.50 96 ASP A O 1
ATOM 801 N N . ARG A 1 97 ? 14.323 4.172 0.932 1.00 93.56 97 ARG A N 1
ATOM 802 C CA . ARG A 1 97 ? 12.959 3.997 1.456 1.00 93.56 97 ARG A CA 1
ATOM 803 C C . ARG A 1 97 ? 11.984 5.030 0.909 1.00 93.56 97 ARG A C 1
ATOM 805 O O . ARG A 1 97 ? 10.819 4.710 0.698 1.00 93.56 97 ARG A O 1
ATOM 812 N N . GLU A 1 98 ? 12.451 6.250 0.688 1.00 95.06 98 GLU A N 1
ATOM 813 C CA . GLU A 1 98 ? 11.671 7.311 0.064 1.00 95.06 98 GLU A CA 1
ATOM 814 C C . GLU A 1 98 ? 12.441 7.861 -1.132 1.00 95.06 98 GLU A C 1
ATOM 816 O O . GLU A 1 98 ? 13.624 8.185 -1.035 1.00 95.06 98 GLU A O 1
ATOM 821 N N . VAL A 1 99 ? 11.766 7.944 -2.275 1.00 96.06 99 VAL A N 1
ATOM 822 C CA . VAL A 1 99 ? 12.341 8.424 -3.530 1.00 96.06 99 VAL A CA 1
ATOM 823 C C . VAL A 1 99 ? 11.442 9.513 -4.086 1.00 96.06 99 VAL A C 1
ATOM 825 O O . VAL A 1 99 ? 10.245 9.306 -4.278 1.00 96.06 99 VAL A O 1
ATOM 828 N N . ILE A 1 100 ? 12.029 10.668 -4.380 1.00 95.81 100 ILE A N 1
ATOM 829 C CA . ILE A 1 100 ? 11.351 11.729 -5.120 1.00 95.81 100 ILE A CA 1
ATOM 830 C C . ILE A 1 100 ? 11.528 11.440 -6.612 1.00 95.81 100 ILE A C 1
ATOM 832 O O . ILE A 1 100 ? 12.652 11.276 -7.087 1.00 95.81 100 ILE A O 1
ATOM 836 N N . ALA A 1 101 ? 10.418 11.346 -7.341 1.00 95.88 101 ALA A N 1
ATOM 837 C CA . ALA A 1 101 ? 10.423 11.223 -8.789 1.00 95.88 101 ALA A CA 1
ATOM 838 C C . ALA A 1 101 ? 10.822 12.566 -9.414 1.00 95.88 101 ALA A C 1
ATOM 840 O O . ALA A 1 101 ? 10.183 13.589 -9.169 1.00 95.88 101 ALA A O 1
ATOM 841 N N . LEU A 1 102 ? 11.892 12.547 -10.207 1.00 93.31 102 LEU A N 1
ATOM 842 C CA . LEU A 1 102 ? 12.415 13.708 -10.921 1.00 93.31 102 LEU A CA 1
ATOM 843 C C . LEU A 1 102 ? 12.085 13.602 -12.415 1.00 93.31 102 LEU A C 1
ATOM 845 O O . LEU A 1 102 ? 11.529 12.613 -12.887 1.00 93.31 102 LEU A O 1
ATOM 849 N N . ASN A 1 103 ? 12.467 14.621 -13.178 1.00 91.38 103 ASN A N 1
ATOM 850 C CA . ASN A 1 103 ? 12.297 14.677 -14.632 1.00 91.38 103 ASN A CA 1
ATOM 851 C C . ASN A 1 103 ? 13.261 13.764 -15.423 1.00 91.38 103 ASN A C 1
ATOM 853 O O . ASN A 1 103 ? 13.360 13.891 -16.641 1.00 91.38 103 ASN A O 1
ATOM 857 N N . HIS A 1 104 ? 13.977 12.864 -14.751 1.00 92.06 104 HIS A N 1
ATOM 858 C CA . HIS A 1 104 ? 14.862 11.874 -15.356 1.00 92.06 104 HIS A CA 1
ATOM 859 C C . HIS A 1 104 ? 14.635 10.500 -14.721 1.00 92.06 104 HIS A C 1
ATOM 861 O O . HIS A 1 104 ? 14.234 10.387 -13.561 1.00 92.06 104 HIS A O 1
ATOM 867 N N . GLU A 1 105 ? 14.890 9.444 -15.493 1.00 93.31 105 GLU A N 1
ATOM 868 C CA . GLU A 1 105 ? 14.711 8.066 -15.039 1.00 93.31 105 GLU A CA 1
ATOM 869 C C . GLU A 1 105 ? 15.729 7.727 -13.936 1.00 93.31 105 GLU A C 1
ATOM 871 O O . GLU A 1 105 ? 16.940 7.800 -14.146 1.00 93.31 105 GLU A O 1
ATOM 876 N N . LYS A 1 106 ? 15.236 7.337 -12.753 1.00 95.06 106 LYS A N 1
ATOM 877 C CA . LYS A 1 106 ? 16.043 6.775 -11.661 1.00 95.06 106 LYS A CA 1
ATOM 878 C C . LYS A 1 106 ? 15.773 5.276 -11.573 1.00 95.06 106 LYS A C 1
ATOM 880 O O . LYS A 1 106 ? 14.639 4.860 -11.341 1.00 95.06 106 LYS A O 1
ATOM 885 N N . LEU A 1 107 ? 16.818 4.467 -11.730 1.00 94.88 107 LEU A N 1
ATOM 886 C CA . LEU A 1 107 ? 16.717 3.015 -11.593 1.00 94.88 107 LEU A CA 1
ATOM 887 C C . LEU A 1 107 ? 16.721 2.620 -10.112 1.00 94.88 107 LEU A C 1
ATOM 889 O O . LEU A 1 107 ? 17.594 3.040 -9.352 1.00 94.88 107 LEU A O 1
ATOM 893 N N . LEU A 1 108 ? 15.751 1.794 -9.715 1.00 95.06 108 LEU A N 1
ATOM 894 C CA . LEU A 1 108 ? 15.661 1.208 -8.378 1.00 95.06 108 LEU A CA 1
ATOM 895 C C . LEU A 1 108 ? 15.886 -0.299 -8.476 1.00 95.06 108 LEU A C 1
ATOM 897 O O . LEU A 1 108 ? 15.179 -0.992 -9.207 1.00 95.06 108 LEU A O 1
ATOM 901 N N . TYR A 1 109 ? 16.866 -0.798 -7.728 1.00 93.56 109 TYR A N 1
ATOM 902 C CA . TYR A 1 109 ? 17.230 -2.209 -7.726 1.00 93.56 109 TYR A CA 1
ATOM 903 C C . TYR A 1 109 ? 16.732 -2.874 -6.449 1.00 93.56 109 TYR A C 1
ATOM 905 O O . TYR A 1 109 ? 17.131 -2.507 -5.348 1.00 93.56 109 TYR A O 1
ATOM 913 N N . PHE A 1 110 ? 15.876 -3.875 -6.619 1.00 92.06 110 PHE A N 1
ATOM 914 C CA . PHE A 1 110 ? 15.403 -4.745 -5.552 1.00 92.06 110 PHE A CA 1
ATOM 915 C C . PHE A 1 110 ? 16.131 -6.075 -5.707 1.00 92.06 110 PHE A C 1
ATOM 917 O O . PHE A 1 110 ? 15.951 -6.769 -6.708 1.00 92.06 110 PHE A O 1
ATOM 924 N N . SER A 1 111 ? 17.021 -6.394 -4.770 1.00 86.75 111 SER A N 1
ATOM 925 C CA . SER A 1 111 ? 17.920 -7.542 -4.895 1.00 86.75 111 SER A CA 1
ATOM 926 C C . SER A 1 111 ? 17.917 -8.401 -3.638 1.00 86.75 111 SER A C 1
ATOM 928 O O . SER A 1 111 ? 17.634 -7.906 -2.548 1.00 86.75 111 SER A O 1
ATOM 930 N N . ARG A 1 112 ? 18.295 -9.680 -3.806 1.00 86.75 112 ARG A N 1
ATOM 931 C CA . ARG A 1 112 ? 18.341 -10.701 -2.741 1.00 86.75 112 ARG A CA 1
ATOM 932 C C . ARG A 1 112 ? 16.944 -11.000 -2.152 1.00 86.75 112 ARG A C 1
ATOM 934 O O . ARG A 1 112 ? 15.990 -10.279 -2.426 1.00 86.75 112 ARG A O 1
ATOM 941 N N . PRO A 1 113 ? 16.776 -12.083 -1.372 1.00 84.75 113 PRO A N 1
ATOM 942 C CA . PRO A 1 113 ? 15.487 -12.414 -0.758 1.00 84.75 113 PRO A CA 1
ATOM 943 C C . PRO A 1 113 ? 15.213 -11.551 0.490 1.00 84.75 113 PRO A C 1
ATOM 945 O O . PRO A 1 113 ? 14.941 -12.076 1.566 1.00 84.75 113 PRO A O 1
ATOM 948 N N . TYR A 1 114 ? 15.327 -10.226 0.365 1.00 89.62 114 TYR A N 1
ATOM 949 C CA . TYR A 1 114 ? 14.976 -9.279 1.424 1.00 89.62 114 TYR A CA 1
ATOM 950 C C . TYR A 1 114 ? 13.602 -8.665 1.176 1.00 89.62 114 TYR A C 1
ATOM 952 O O . TYR A 1 114 ? 13.169 -8.485 0.039 1.00 89.62 114 TYR A O 1
ATOM 960 N N . GLN A 1 115 ? 12.928 -8.304 2.264 1.00 91.56 115 GLN A N 1
ATOM 961 C CA . GLN A 1 115 ? 11.711 -7.510 2.209 1.00 91.56 115 GLN A CA 1
ATOM 962 C C . GLN A 1 115 ? 12.116 -6.043 2.085 1.00 91.56 115 GLN A C 1
ATOM 964 O O . GLN A 1 115 ? 12.691 -5.464 3.011 1.00 91.56 115 GLN A O 1
ATOM 969 N N . CYS A 1 116 ? 11.857 -5.477 0.912 1.00 94.06 116 CYS A N 1
ATOM 970 C CA . CYS A 1 116 ? 12.204 -4.111 0.558 1.00 94.06 116 CYS A CA 1
ATOM 971 C C . CYS A 1 116 ? 10.935 -3.325 0.229 1.00 94.06 116 CYS A C 1
ATOM 973 O O . CYS A 1 116 ? 10.088 -3.793 -0.531 1.00 94.06 116 CYS A O 1
ATOM 975 N N . PHE A 1 117 ? 10.839 -2.109 0.756 1.00 95.25 117 PHE A N 1
ATOM 976 C CA . PHE A 1 117 ? 9.724 -1.199 0.549 1.00 95.25 117 PHE A CA 1
ATOM 977 C C . PHE A 1 117 ? 10.261 0.186 0.193 1.00 95.25 117 PHE A C 1
ATOM 979 O O . PHE A 1 117 ? 11.070 0.759 0.928 1.00 95.25 117 PHE A O 1
ATOM 986 N N . THR A 1 118 ? 9.773 0.734 -0.918 1.00 95.94 118 THR A N 1
ATOM 987 C CA . THR A 1 118 ? 10.099 2.090 -1.364 1.00 95.94 118 THR A CA 1
ATOM 988 C C . THR A 1 118 ? 8.823 2.852 -1.660 1.00 95.94 118 THR A C 1
ATOM 990 O O . THR A 1 118 ? 7.970 2.395 -2.421 1.00 95.94 118 THR A O 1
ATOM 993 N N . LEU A 1 119 ? 8.715 4.039 -1.076 1.00 96.06 119 LEU A N 1
ATOM 994 C CA . LEU A 1 119 ? 7.674 5.002 -1.373 1.00 96.06 119 LEU A CA 1
ATOM 995 C C . LEU A 1 119 ? 8.195 6.010 -2.397 1.00 96.06 119 LEU A C 1
ATOM 997 O O . LEU A 1 119 ? 9.116 6.774 -2.114 1.00 96.06 119 LEU A O 1
ATOM 1001 N N . ILE A 1 120 ? 7.584 6.018 -3.579 1.00 96.44 120 ILE A N 1
ATOM 1002 C CA . ILE A 1 120 ? 7.894 6.984 -4.633 1.00 96.44 120 ILE A CA 1
ATOM 1003 C C . ILE A 1 120 ? 6.885 8.130 -4.543 1.00 96.44 120 ILE A C 1
ATOM 1005 O O . ILE A 1 120 ? 5.675 7.897 -4.577 1.00 96.44 120 ILE A O 1
ATOM 1009 N N . ARG A 1 121 ? 7.374 9.362 -4.399 1.00 95.62 121 ARG A N 1
ATOM 1010 C CA . ARG A 1 121 ? 6.554 10.576 -4.283 1.00 95.62 121 ARG A CA 1
ATOM 1011 C C . ARG A 1 121 ? 6.887 11.544 -5.406 1.00 95.62 121 ARG A C 1
ATOM 1013 O O . ARG A 1 121 ? 8.030 11.607 -5.852 1.00 95.62 121 ARG A O 1
ATOM 1020 N N . ALA A 1 122 ? 5.895 12.303 -5.844 1.00 95.50 122 ALA A N 1
ATOM 1021 C CA . ALA A 1 122 ? 6.126 13.417 -6.745 1.00 95.50 122 ALA A CA 1
ATOM 1022 C C . ALA A 1 122 ? 6.510 14.670 -5.949 1.00 95.50 122 ALA A C 1
ATOM 1024 O O . ALA A 1 122 ? 6.290 14.724 -4.736 1.00 95.50 122 ALA A O 1
ATOM 1025 N N . ILE A 1 123 ? 7.082 15.664 -6.630 1.00 94.00 123 ILE A N 1
ATOM 1026 C CA . ILE A 1 123 ? 7.403 16.958 -6.016 1.00 94.00 123 ILE A CA 1
ATOM 1027 C C . ILE A 1 123 ? 6.109 17.721 -5.719 1.00 94.00 123 ILE A C 1
ATOM 1029 O O . ILE A 1 123 ? 5.940 18.223 -4.610 1.00 94.00 123 ILE A O 1
ATOM 1033 N N . ASN A 1 124 ? 5.187 17.770 -6.686 1.00 94.31 124 ASN A N 1
ATOM 1034 C CA . ASN A 1 124 ? 3.916 18.479 -6.556 1.00 94.31 124 ASN A CA 1
ATOM 1035 C C . ASN A 1 124 ? 2.731 17.505 -6.547 1.00 94.31 124 ASN A C 1
ATOM 1037 O O . ASN A 1 124 ? 2.789 16.421 -7.122 1.00 94.31 124 ASN A O 1
ATOM 1041 N N . GLU A 1 125 ? 1.615 17.908 -5.934 1.00 88.06 125 GLU A N 1
ATOM 1042 C CA . GLU A 1 125 ? 0.434 17.044 -5.764 1.00 88.06 125 GLU A CA 1
ATOM 1043 C C . GLU A 1 125 ? -0.223 16.603 -7.085 1.00 88.06 125 GLU A C 1
ATOM 1045 O O . GLU A 1 125 ? -0.827 15.534 -7.140 1.00 88.06 125 GLU A O 1
ATOM 1050 N N . ASN A 1 126 ? -0.092 17.406 -8.146 1.00 91.31 126 ASN A N 1
ATOM 1051 C CA . ASN A 1 126 ? -0.710 17.152 -9.454 1.00 91.31 126 ASN A CA 1
ATOM 1052 C C . ASN A 1 126 ? 0.229 16.468 -10.458 1.00 91.31 126 ASN A C 1
ATOM 1054 O O . 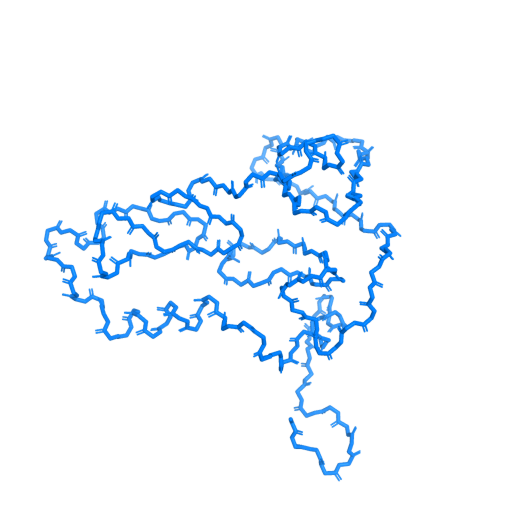ASN A 1 126 ? -0.167 16.204 -11.596 1.00 91.31 126 ASN A O 1
ATOM 1058 N N . ASP A 1 127 ? 1.466 16.182 -10.060 1.00 93.44 127 ASP A N 1
ATOM 1059 C CA . ASP A 1 127 ? 2.439 15.539 -10.932 1.00 93.44 127 ASP A CA 1
ATOM 1060 C C . ASP A 1 127 ? 2.117 14.047 -11.089 1.00 93.44 127 ASP A C 1
ATOM 1062 O O . ASP A 1 127 ? 1.800 13.334 -10.134 1.00 93.44 127 ASP A O 1
ATOM 1066 N N . THR A 1 128 ? 2.238 13.548 -12.319 1.00 93.00 128 THR A N 1
ATOM 1067 C CA . THR A 1 128 ? 2.085 12.119 -12.612 1.00 93.00 128 THR A CA 1
ATOM 1068 C C . THR A 1 128 ? 3.447 11.438 -12.606 1.00 93.00 128 THR A C 1
ATOM 1070 O O . THR A 1 128 ? 4.355 11.836 -13.333 1.00 93.00 128 THR A O 1
ATOM 1073 N N . ILE A 1 129 ? 3.575 10.373 -11.816 1.00 95.38 129 ILE A N 1
ATOM 1074 C CA . ILE A 1 129 ? 4.795 9.568 -11.744 1.00 95.38 129 ILE A CA 1
ATOM 1075 C C . ILE A 1 129 ? 4.698 8.417 -12.742 1.00 95.38 129 ILE A C 1
ATOM 1077 O O . ILE A 1 129 ? 3.775 7.604 -12.678 1.00 95.38 129 ILE A O 1
ATOM 1081 N N . TRP A 1 130 ? 5.688 8.311 -13.624 1.00 94.19 130 TRP A N 1
ATOM 1082 C CA . TRP A 1 130 ? 5.833 7.176 -14.529 1.00 94.19 130 TRP A CA 1
ATOM 1083 C C . TRP A 1 130 ? 6.725 6.109 -13.898 1.00 94.19 130 TRP A C 1
ATOM 1085 O O . TRP A 1 130 ? 7.886 6.362 -13.587 1.00 94.19 130 TRP A O 1
ATOM 1095 N N . VAL A 1 131 ? 6.181 4.905 -13.719 1.00 94.88 131 VAL A N 1
ATOM 1096 C CA . VAL A 1 131 ? 6.911 3.747 -13.190 1.00 94.88 131 VAL A CA 1
ATOM 1097 C C . VAL A 1 131 ? 6.922 2.649 -14.246 1.00 94.88 131 VAL A C 1
ATOM 1099 O O . VAL A 1 131 ? 5.868 2.232 -14.723 1.00 94.88 131 VAL A O 1
ATOM 1102 N N . SER A 1 132 ? 8.115 2.167 -14.593 1.00 93.94 132 SER A N 1
ATOM 1103 C CA . SER A 1 132 ? 8.313 1.061 -15.529 1.00 93.94 132 SER A CA 1
ATOM 1104 C C . SER A 1 132 ? 9.054 -0.074 -14.837 1.00 93.94 132 SER A C 1
ATOM 1106 O O . SER A 1 132 ? 10.168 0.109 -14.351 1.00 93.94 132 SER A O 1
ATOM 1108 N N . VAL A 1 133 ? 8.476 -1.272 -14.863 1.00 93.88 133 VAL A N 1
ATOM 1109 C CA . VAL A 1 133 ? 9.165 -2.495 -14.437 1.00 93.88 133 VAL A CA 1
ATOM 1110 C C . VAL A 1 133 ? 9.964 -3.020 -15.628 1.00 93.88 133 VAL A C 1
ATOM 1112 O O . VAL A 1 133 ? 9.378 -3.408 -16.634 1.00 93.88 133 VAL A O 1
ATOM 1115 N N . LYS A 1 134 ? 11.300 -2.958 -15.558 1.00 93.44 134 LYS A N 1
ATOM 1116 C CA . LYS A 1 134 ? 12.180 -3.340 -16.680 1.00 93.44 134 LYS A CA 1
ATOM 1117 C C . LYS A 1 134 ? 12.444 -4.843 -16.730 1.00 93.44 134 LYS A C 1
ATOM 1119 O O . LYS A 1 134 ? 12.324 -5.449 -17.786 1.00 93.44 134 LYS A O 1
ATOM 1124 N N . VAL A 1 135 ? 12.838 -5.426 -15.597 1.00 92.19 135 VAL A N 1
ATOM 1125 C CA . VAL A 1 135 ? 13.230 -6.836 -15.480 1.00 92.19 135 VAL A CA 1
ATOM 1126 C C . VAL A 1 135 ? 12.791 -7.364 -14.119 1.00 92.19 135 VAL A C 1
ATOM 1128 O O . VAL A 1 135 ? 12.989 -6.699 -13.104 1.00 92.19 135 VAL A O 1
ATOM 1131 N N . THR A 1 136 ? 12.238 -8.575 -14.101 1.00 90.38 136 THR A N 1
ATOM 1132 C CA . THR A 1 136 ? 11.868 -9.303 -12.883 1.00 90.38 136 THR A CA 1
ATOM 1133 C C . THR A 1 136 ? 12.438 -10.713 -12.936 1.00 90.38 136 THR A C 1
ATOM 1135 O O . THR A 1 136 ? 12.174 -11.457 -13.878 1.00 90.38 136 THR A O 1
ATOM 1138 N N . TRP A 1 137 ? 13.185 -11.098 -11.903 1.00 89.06 137 TRP A N 1
ATOM 1139 C CA . TRP A 1 137 ? 13.707 -12.456 -11.727 1.00 89.06 137 TRP A CA 1
ATOM 1140 C C . TRP A 1 137 ? 12.897 -13.178 -10.650 1.00 89.06 137 TRP A C 1
ATOM 1142 O O . TRP A 1 137 ? 13.393 -13.459 -9.562 1.00 89.06 137 TRP A O 1
ATOM 1152 N N . LEU A 1 138 ? 11.616 -13.405 -10.942 1.00 87.62 138 LEU A N 1
ATOM 1153 C CA . LEU A 1 138 ? 10.639 -13.965 -10.008 1.00 87.62 138 LEU A CA 1
ATOM 1154 C C . LEU A 1 138 ? 10.152 -15.324 -10.510 1.00 87.62 138 LEU A C 1
ATOM 1156 O O . LEU A 1 138 ? 10.201 -15.626 -11.703 1.00 87.62 138 LEU A O 1
ATOM 1160 N N . SER A 1 139 ? 9.718 -16.182 -9.589 1.00 83.75 139 SER A N 1
ATOM 1161 C CA . SER A 1 139 ? 9.189 -17.494 -9.947 1.00 83.75 139 SER A CA 1
ATOM 1162 C C . SER A 1 139 ? 7.751 -17.343 -10.405 1.00 83.75 139 SER A C 1
ATOM 1164 O O . SER A 1 139 ? 6.960 -16.641 -9.784 1.00 83.75 139 SER A O 1
ATOM 1166 N N . ASN A 1 140 ? 7.404 -18.037 -11.487 1.00 77.94 140 ASN A N 1
ATOM 1167 C CA . ASN A 1 140 ? 6.050 -18.006 -12.012 1.00 77.94 140 ASN A CA 1
ATOM 1168 C C . ASN A 1 140 ? 5.104 -18.720 -11.031 1.00 77.94 140 ASN A C 1
ATOM 1170 O O . ASN A 1 140 ? 5.078 -19.952 -10.960 1.00 77.94 140 ASN A O 1
ATOM 1174 N N . ARG A 1 141 ? 4.369 -17.944 -10.229 1.00 79.56 141 ARG A N 1
ATOM 1175 C CA . ARG A 1 141 ? 3.382 -18.435 -9.262 1.00 79.56 141 ARG A CA 1
ATOM 1176 C C . ARG A 1 141 ? 2.003 -17.929 -9.659 1.00 79.56 141 ARG A C 1
ATOM 1178 O O . ARG A 1 141 ? 1.769 -16.727 -9.711 1.00 79.56 141 ARG A O 1
ATOM 1185 N N . SER A 1 142 ? 1.080 -18.860 -9.882 1.00 83.69 142 SER A N 1
ATOM 1186 C CA . SER A 1 142 ? -0.325 -18.556 -10.140 1.00 83.69 142 SER A CA 1
ATOM 1187 C C . SER A 1 142 ? -1.215 -19.282 -9.123 1.00 83.69 142 SER A C 1
ATOM 1189 O O . SER A 1 142 ? -1.044 -20.488 -8.928 1.00 83.69 142 SER A O 1
ATOM 1191 N N . PRO A 1 143 ? -2.157 -18.587 -8.465 1.00 89.69 143 PRO A N 1
ATOM 1192 C CA . PRO A 1 143 ? -2.383 -17.145 -8.547 1.00 89.69 143 PRO A CA 1
ATOM 1193 C C . PRO A 1 143 ? -1.284 -16.330 -7.833 1.00 89.69 143 PRO A C 1
ATOM 1195 O O . PRO A 1 143 ? -0.744 -16.760 -6.812 1.00 89.69 143 PRO A O 1
ATOM 1198 N N . CYS A 1 144 ? -0.964 -15.151 -8.369 1.00 90.56 144 CYS A N 1
ATOM 1199 C CA . CYS A 1 144 ? 0.010 -14.224 -7.795 1.00 90.56 144 CYS A CA 1
ATOM 1200 C C . CYS A 1 144 ? -0.590 -13.550 -6.553 1.00 90.56 144 CYS A C 1
ATOM 1202 O O . CYS A 1 144 ? -1.679 -12.976 -6.597 1.00 90.56 144 CYS A O 1
ATOM 1204 N N . SER A 1 145 ? 0.105 -13.639 -5.420 1.00 91.00 145 SER A N 1
ATOM 1205 C CA . SER A 1 145 ? -0.353 -13.121 -4.127 1.00 91.00 145 SER A CA 1
ATOM 1206 C C . SER A 1 145 ? 0.837 -12.763 -3.245 1.00 91.00 145 SER A C 1
ATOM 1208 O O . SER A 1 145 ? 1.898 -13.372 -3.392 1.00 91.00 145 SER A O 1
ATOM 1210 N N . ARG A 1 146 ? 0.649 -11.867 -2.266 1.00 90.06 146 ARG A N 1
ATOM 1211 C CA . ARG A 1 146 ? 1.699 -11.522 -1.290 1.00 90.06 146 ARG A CA 1
ATOM 1212 C C . ARG A 1 146 ? 2.270 -12.764 -0.605 1.00 90.06 146 ARG A C 1
ATOM 1214 O O . ARG A 1 146 ? 1.531 -13.662 -0.202 1.00 90.06 146 ARG A O 1
ATOM 1221 N N . GLY A 1 147 ? 3.590 -12.800 -0.495 1.00 85.50 147 GLY A N 1
ATOM 1222 C CA . GLY A 1 147 ? 4.364 -13.902 0.062 1.00 85.50 147 GLY A CA 1
ATOM 1223 C C . GLY A 1 147 ? 5.788 -13.867 -0.483 1.00 85.50 147 GLY A C 1
ATOM 1224 O O . GLY A 1 147 ? 6.238 -12.837 -0.979 1.00 85.50 147 GLY A O 1
ATOM 1225 N N . ASP A 1 148 ? 6.485 -14.997 -0.423 1.00 81.00 148 ASP A N 1
ATOM 1226 C CA . ASP A 1 148 ? 7.865 -15.053 -0.908 1.00 81.00 148 ASP A CA 1
ATOM 1227 C C . ASP A 1 148 ? 7.941 -14.963 -2.433 1.00 81.00 148 ASP A C 1
ATOM 1229 O O . ASP A 1 148 ? 7.146 -15.601 -3.140 1.00 81.00 148 ASP A O 1
ATOM 1233 N N . ASN A 1 149 ? 8.977 -14.264 -2.901 1.00 84.56 149 ASN A N 1
ATOM 1234 C CA . ASN A 1 149 ? 9.372 -14.154 -4.303 1.00 84.56 149 ASN A CA 1
ATOM 1235 C C . ASN A 1 149 ? 8.326 -13.487 -5.210 1.00 84.56 149 AS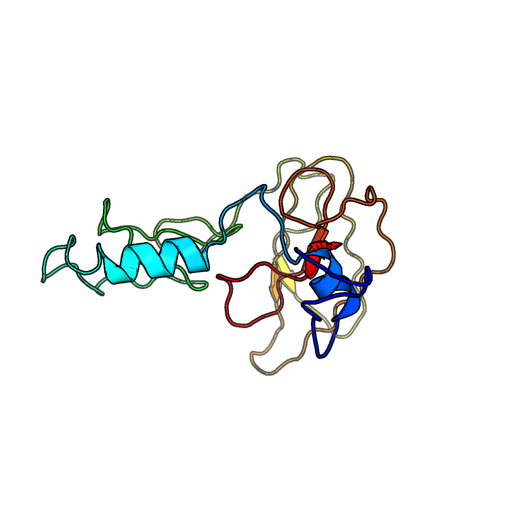N A C 1
ATOM 1237 O O . ASN A 1 149 ? 7.916 -14.064 -6.214 1.00 84.56 149 ASN A O 1
ATOM 1241 N N . MET A 1 150 ? 7.896 -12.284 -4.834 1.00 89.88 150 MET A N 1
ATOM 1242 C CA . MET A 1 150 ? 6.969 -11.455 -5.608 1.00 89.88 150 MET A CA 1
ATOM 1243 C C . MET A 1 150 ? 7.389 -9.987 -5.585 1.00 89.88 150 MET A C 1
ATOM 1245 O O . MET A 1 150 ? 8.085 -9.556 -4.661 1.00 89.88 150 MET A O 1
ATOM 1249 N N . PHE A 1 151 ? 6.934 -9.222 -6.574 1.00 93.44 151 PHE A N 1
ATOM 1250 C CA . PHE A 1 151 ? 7.107 -7.772 -6.622 1.00 93.44 151 PHE A CA 1
ATOM 1251 C C . PHE A 1 151 ? 5.743 -7.093 -6.754 1.00 93.44 151 PHE A C 1
ATOM 1253 O O . PHE A 1 151 ? 4.951 -7.431 -7.631 1.00 93.44 151 PHE A O 1
ATOM 1260 N N . GLU A 1 152 ? 5.447 -6.143 -5.863 1.00 94.56 152 GLU A N 1
ATOM 1261 C CA . GLU A 1 152 ? 4.151 -5.462 -5.818 1.00 94.56 152 GLU A CA 1
ATOM 1262 C C . GLU A 1 152 ? 4.291 -3.967 -6.117 1.00 94.56 152 GLU A C 1
ATOM 1264 O O . GLU A 1 152 ? 5.068 -3.264 -5.472 1.00 94.56 152 GLU A O 1
ATOM 1269 N N . VAL A 1 153 ? 3.471 -3.459 -7.042 1.00 95.88 153 VAL A N 1
ATOM 1270 C CA . VAL A 1 153 ? 3.348 -2.022 -7.325 1.00 95.88 153 VAL A CA 1
ATOM 1271 C C . VAL A 1 153 ? 1.977 -1.519 -6.880 1.00 95.88 153 VAL A C 1
ATOM 1273 O O . VAL A 1 153 ? 0.958 -1.755 -7.538 1.00 95.88 153 VAL A O 1
ATOM 1276 N N . GLN A 1 154 ? 1.937 -0.791 -5.763 1.00 95.50 154 GLN A N 1
ATOM 1277 C CA . GLN A 1 154 ? 0.730 -0.128 -5.264 1.00 95.50 154 GLN A CA 1
ATOM 1278 C C . GLN A 1 154 ? 0.607 1.285 -5.847 1.00 95.50 154 GLN A C 1
ATOM 1280 O O . GLN A 1 154 ? 1.328 2.192 -5.446 1.00 95.50 154 GLN A O 1
ATOM 1285 N N . TYR A 1 155 ? -0.326 1.476 -6.784 1.00 94.19 155 TYR A N 1
ATOM 1286 C CA . TYR A 1 155 ? -0.515 2.752 -7.496 1.00 94.19 155 TYR A CA 1
ATOM 1287 C C . TYR A 1 155 ? -1.936 3.333 -7.378 1.00 94.19 155 TYR A C 1
ATOM 1289 O O . TYR A 1 155 ? -2.201 4.439 -7.846 1.00 94.19 155 TYR A O 1
ATOM 1297 N N . LYS A 1 156 ? -2.883 2.587 -6.794 1.00 93.38 156 LYS A N 1
ATOM 1298 C CA . LYS A 1 156 ? -4.271 3.041 -6.640 1.00 93.38 156 LYS A CA 1
ATOM 1299 C C . LYS A 1 156 ? -4.417 3.951 -5.423 1.00 93.38 156 LYS A C 1
ATOM 1301 O O . LYS A 1 156 ? -3.720 3.787 -4.429 1.00 93.38 156 LYS A O 1
ATOM 1306 N N . LYS A 1 157 ? -5.394 4.863 -5.491 1.00 92.81 157 LYS A N 1
ATOM 1307 C CA . LYS A 1 157 ? -5.764 5.758 -4.380 1.00 92.81 157 LYS A CA 1
ATOM 1308 C C . LYS A 1 157 ? -6.197 4.989 -3.129 1.00 92.81 157 LYS A C 1
ATOM 1310 O O . LYS A 1 157 ? -5.881 5.399 -2.016 1.00 92.81 157 LYS A O 1
ATOM 1315 N N . ASP A 1 158 ? -6.949 3.904 -3.314 1.00 95.25 158 ASP A N 1
ATOM 1316 C CA . ASP A 1 158 ? -7.272 2.997 -2.219 1.00 95.25 158 ASP A CA 1
ATOM 1317 C C . ASP A 1 158 ? -6.075 2.080 -1.952 1.00 95.25 158 ASP A C 1
ATOM 1319 O O . ASP A 1 158 ? -5.748 1.223 -2.768 1.00 95.25 158 ASP A O 1
ATOM 1323 N N . HIS A 1 159 ? -5.434 2.258 -0.803 1.00 94.62 159 HIS A N 1
ATOM 1324 C CA . HIS A 1 159 ? -4.302 1.441 -0.370 1.00 94.62 159 HIS A CA 1
ATOM 1325 C C . HIS A 1 159 ? -4.731 0.147 0.347 1.00 94.62 159 HIS A C 1
ATOM 1327 O O . HIS A 1 159 ? -3.885 -0.672 0.697 1.00 94.62 159 HIS A O 1
ATOM 1333 N N . GLY A 1 160 ? -6.039 -0.052 0.560 1.00 94.75 160 GLY A N 1
ATOM 1334 C CA . GLY A 1 160 ? -6.606 -1.280 1.117 1.00 94.75 160 GLY A CA 1
ATOM 1335 C C . GLY A 1 160 ? -6.643 -2.438 0.118 1.00 94.75 160 GLY A C 1
ATOM 1336 O O . GLY A 1 160 ? -6.727 -3.601 0.517 1.00 94.75 160 GLY A O 1
ATOM 1337 N N . VAL A 1 161 ? -6.543 -2.142 -1.181 1.00 93.56 161 VAL A N 1
ATOM 1338 C CA . VAL A 1 161 ? -6.403 -3.165 -2.219 1.00 93.56 161 VAL A CA 1
ATOM 1339 C C . VAL A 1 161 ? -4.939 -3.523 -2.453 1.00 93.56 161 VAL A C 1
ATOM 1341 O O . VAL A 1 161 ? -4.036 -2.693 -2.348 1.00 93.56 161 VAL A O 1
ATOM 1344 N N . MET A 1 162 ? -4.707 -4.781 -2.817 1.00 92.62 162 MET A N 1
ATOM 1345 C CA . MET A 1 162 ? -3.402 -5.225 -3.290 1.00 92.62 162 MET A CA 1
ATOM 1346 C C . MET A 1 162 ? -3.047 -4.517 -4.609 1.00 92.62 162 MET A C 1
ATOM 1348 O O . MET A 1 162 ? -3.904 -4.326 -5.479 1.00 92.62 162 MET A O 1
ATOM 1352 N N . GLY A 1 163 ? -1.785 -4.114 -4.739 1.00 94.31 163 GLY A N 1
ATOM 1353 C CA . GLY A 1 163 ? -1.209 -3.553 -5.956 1.00 94.31 163 GLY A CA 1
ATOM 1354 C C . GLY A 1 163 ? -1.051 -4.589 -7.069 1.00 94.31 163 GLY A C 1
ATOM 1355 O O . GLY A 1 163 ? -1.460 -5.739 -6.932 1.00 94.31 163 GLY A O 1
ATOM 1356 N N . LEU A 1 164 ? -0.455 -4.180 -8.189 1.00 94.56 164 LEU A N 1
ATOM 1357 C CA . LEU A 1 164 ? -0.105 -5.114 -9.264 1.00 94.56 164 LEU A CA 1
ATOM 1358 C C . LEU A 1 164 ? 0.972 -6.072 -8.785 1.00 94.56 164 LEU A C 1
ATOM 1360 O O . LEU A 1 164 ? 1.983 -5.627 -8.252 1.00 94.56 164 LEU A O 1
ATOM 1364 N N . CYS A 1 165 ? 0.732 -7.359 -8.999 1.00 93.12 165 CYS A N 1
ATOM 1365 C CA . CYS A 1 165 ? 1.624 -8.449 -8.640 1.00 93.12 165 CYS A CA 1
ATOM 1366 C C . CYS A 1 165 ? 2.417 -8.882 -9.874 1.00 93.12 165 CYS A C 1
ATOM 1368 O O . CYS A 1 165 ? 1.810 -9.126 -10.920 1.00 93.12 165 CYS A O 1
ATOM 1370 N N . PHE A 1 166 ? 3.736 -8.966 -9.731 1.00 91.44 166 PHE A N 1
ATOM 1371 C CA . PHE A 1 166 ? 4.679 -9.508 -10.707 1.00 91.44 166 PHE A CA 1
ATOM 1372 C C . PHE A 1 166 ? 5.399 -10.716 -10.106 1.00 91.44 166 PHE A C 1
ATOM 1374 O O . PHE A 1 166 ? 5.617 -10.715 -8.865 1.00 91.44 166 PHE A O 1
#